Protein AF-A0A9E3WRT2-F1 (afdb_monomer_lite)

Radius of gyration: 36.4 Å; chains: 1; bounding box: 44×22×100 Å

Foldseek 3Di:
DPVVVVVVVVVVVVVVVVVVVVPPPPPPPPPPPPPPVPDDDDDDDDDPPDDPQLDVVSPNPPHDDPPD

pLDDT: mean 81.91, std 14.8, range [53.22, 98.06]

Secondary structure (DSSP, 8-state):
-HHHHHHHHHHHHHHHHHHHHHTS--------------PPP------TT--GGG-GGGT-SSS--TT-

Structure (mmCIF, N/CA/C/O backbone):
data_AF-A0A9E3WRT2-F1
#
_entry.id   AF-A0A9E3WRT2-F1
#
loop_
_atom_site.group_PDB
_atom_site.id
_atom_site.type_symbol
_atom_site.label_atom_id
_atom_site.label_alt_id
_atom_site.label_comp_id
_atom_site.label_asym_id
_atom_site.label_entity_id
_atom_site.label_seq_id
_atom_site.pdbx_PDB_ins_code
_atom_site.Cartn_x
_atom_site.Cartn_y
_atom_site.Cartn_z
_atom_site.occupancy
_atom_site.B_iso_or_equiv
_atom_site.auth_seq_id
_atom_site.auth_comp_id
_atom_site.auth_asym_id
_atom_site.auth_atom_id
_atom_site.pdbx_PDB_model_num
ATOM 1 N N . MET A 1 1 ? 28.077 0.191 -81.672 1.00 58.75 1 MET A N 1
ATOM 2 C CA . MET A 1 1 ? 28.491 0.122 -80.247 1.00 58.75 1 MET A CA 1
ATOM 3 C C . MET A 1 1 ? 27.821 1.167 -79.329 1.00 58.75 1 MET A C 1
ATOM 5 O O . MET A 1 1 ? 28.216 1.283 -78.180 1.00 58.75 1 MET A O 1
ATOM 9 N N . GLN A 1 2 ? 26.773 1.892 -79.757 1.00 62.19 2 GLN A N 1
ATOM 10 C CA . GLN A 1 2 ? 26.144 2.945 -78.930 1.00 62.19 2 GLN A CA 1
ATOM 11 C C . GLN A 1 2 ? 25.033 2.429 -77.985 1.00 62.19 2 GLN A C 1
ATOM 13 O O . GLN A 1 2 ? 24.839 2.967 -76.897 1.00 62.19 2 GLN A O 1
ATOM 18 N N . GLY A 1 3 ? 24.346 1.335 -78.341 1.00 68.06 3 GLY A N 1
ATOM 19 C CA . GLY A 1 3 ? 23.228 0.793 -77.550 1.00 68.06 3 GLY A CA 1
ATOM 20 C C . GLY A 1 3 ? 23.619 0.121 -76.224 1.00 68.06 3 GLY A C 1
ATOM 21 O O . GLY A 1 3 ? 22.819 0.093 -75.291 1.00 68.06 3 GLY A O 1
ATOM 22 N N . LEU A 1 4 ? 24.851 -0.390 -76.103 1.00 67.44 4 LEU A N 1
ATOM 23 C CA . LEU A 1 4 ? 25.332 -1.034 -74.873 1.00 67.44 4 LEU A CA 1
ATOM 24 C C . LEU A 1 4 ? 25.634 -0.001 -73.774 1.00 67.44 4 LEU A C 1
ATOM 26 O O . LEU A 1 4 ? 25.297 -0.216 -72.612 1.00 67.44 4 LEU A O 1
ATOM 30 N N . ILE A 1 5 ? 26.168 1.159 -74.168 1.00 72.62 5 ILE A N 1
ATOM 31 C CA . ILE A 1 5 ? 26.484 2.282 -73.274 1.00 72.62 5 ILE A CA 1
ATOM 32 C C . ILE A 1 5 ? 25.193 2.912 -72.727 1.00 72.62 5 ILE A C 1
ATOM 34 O O . ILE A 1 5 ? 25.110 3.222 -71.540 1.00 72.62 5 ILE A O 1
ATOM 38 N N . ALA A 1 6 ? 24.147 3.036 -73.555 1.00 75.38 6 ALA A N 1
ATOM 39 C CA . ALA A 1 6 ? 22.840 3.543 -73.124 1.00 75.38 6 ALA A CA 1
ATOM 40 C C . ALA A 1 6 ? 22.182 2.640 -72.061 1.00 75.38 6 ALA A C 1
ATOM 42 O O . ALA A 1 6 ? 21.664 3.130 -71.058 1.00 75.38 6 ALA A O 1
ATOM 43 N N . ARG A 1 7 ? 22.272 1.313 -72.232 1.00 76.81 7 ARG A N 1
ATOM 44 C CA . ARG A 1 7 ? 21.761 0.332 -71.257 1.00 76.81 7 ARG A CA 1
ATOM 45 C C . ARG A 1 7 ? 22.570 0.320 -69.960 1.00 76.81 7 ARG A C 1
ATOM 47 O O . ARG A 1 7 ? 21.986 0.167 -68.891 1.00 76.81 7 ARG A O 1
ATOM 54 N N . GLN A 1 8 ? 23.888 0.501 -70.037 1.00 77.69 8 GLN A N 1
ATOM 55 C CA . GLN A 1 8 ? 24.740 0.628 -68.851 1.00 77.69 8 GLN A CA 1
ATOM 56 C C . GLN A 1 8 ? 24.398 1.895 -68.059 1.00 77.69 8 GLN A C 1
ATOM 58 O O . GLN A 1 8 ? 24.179 1.801 -66.857 1.00 77.69 8 GLN A O 1
ATOM 63 N N . ARG A 1 9 ? 24.237 3.048 -68.722 1.00 79.44 9 ARG A N 1
ATOM 64 C CA . ARG A 1 9 ? 23.822 4.309 -68.076 1.00 79.44 9 ARG A CA 1
ATOM 65 C C . ARG A 1 9 ? 22.460 4.198 -67.393 1.00 79.44 9 ARG A C 1
ATOM 67 O O . ARG A 1 9 ? 22.327 4.618 -66.252 1.00 79.44 9 ARG A O 1
ATOM 74 N N . LEU A 1 10 ? 21.478 3.575 -68.048 1.00 83.06 10 LEU A N 1
ATOM 75 C CA . LEU A 1 10 ? 20.155 3.355 -67.460 1.00 83.06 10 LEU A CA 1
ATOM 76 C C . LEU A 1 10 ? 20.223 2.460 -66.212 1.00 83.06 10 LEU A C 1
ATOM 78 O O . LEU A 1 10 ? 19.597 2.766 -65.203 1.00 83.06 10 LEU A O 1
ATOM 82 N N . ARG A 1 11 ? 21.031 1.392 -66.246 1.00 82.50 11 ARG A N 1
ATOM 83 C CA . ARG A 1 11 ? 21.263 0.525 -65.078 1.00 82.50 11 ARG A CA 1
ATOM 84 C C . ARG A 1 11 ? 21.963 1.264 -63.938 1.00 82.50 11 ARG A C 1
ATOM 86 O O . ARG A 1 11 ? 21.566 1.089 -62.792 1.00 82.50 11 ARG A O 1
ATOM 93 N N . PHE A 1 12 ? 22.946 2.112 -64.245 1.00 83.19 12 PHE A N 1
ATOM 94 C CA . PHE A 1 12 ? 23.606 2.957 -63.246 1.00 83.19 12 PHE A CA 1
ATOM 95 C C . PHE A 1 12 ? 22.640 3.960 -62.607 1.00 83.19 12 PHE A C 1
ATOM 97 O O . PHE A 1 12 ? 22.670 4.125 -61.393 1.00 83.19 12 PHE A O 1
ATOM 104 N N . LEU A 1 13 ? 21.750 4.577 -63.389 1.00 85.31 13 LEU A N 1
ATOM 105 C CA . LEU A 1 13 ? 20.740 5.502 -62.866 1.00 85.31 13 LEU A CA 1
ATOM 106 C C . LEU A 1 13 ? 19.715 4.793 -61.971 1.00 85.31 13 LEU A C 1
ATOM 108 O O . LEU A 1 13 ? 19.383 5.305 -60.906 1.00 85.31 13 LEU A O 1
ATOM 112 N N .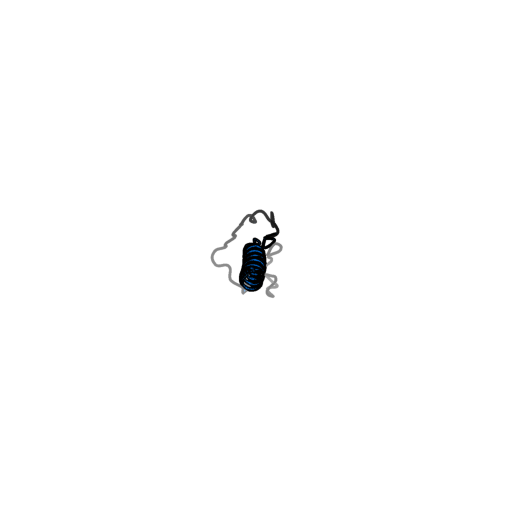 ILE A 1 14 ? 19.264 3.594 -62.356 1.00 85.12 14 ILE A N 1
ATOM 113 C CA . ILE A 1 14 ? 18.352 2.783 -61.534 1.00 85.12 14 ILE A CA 1
ATOM 114 C C . ILE A 1 14 ? 19.039 2.347 -60.233 1.00 85.12 14 ILE A C 1
ATOM 116 O O . ILE A 1 14 ? 18.451 2.471 -59.162 1.00 85.12 14 ILE A O 1
ATOM 120 N N . ALA A 1 15 ? 20.291 1.885 -60.302 1.00 82.81 15 ALA A N 1
ATOM 121 C CA . ALA A 1 15 ? 21.053 1.484 -59.121 1.00 82.81 15 ALA A CA 1
ATOM 122 C C . ALA A 1 15 ? 21.316 2.666 -58.173 1.00 82.81 15 ALA A C 1
ATOM 124 O O . ALA A 1 15 ? 21.157 2.523 -56.964 1.00 82.81 15 ALA A O 1
ATOM 125 N N . ALA A 1 16 ? 21.650 3.844 -58.709 1.00 81.62 16 ALA A N 1
ATOM 126 C CA . ALA A 1 16 ? 21.831 5.059 -57.916 1.00 81.62 16 ALA A CA 1
ATOM 127 C C . ALA A 1 16 ? 20.517 5.524 -57.266 1.00 81.62 16 ALA A C 1
ATOM 129 O O . ALA A 1 16 ? 20.516 5.899 -56.096 1.00 81.62 16 ALA A O 1
ATOM 130 N N . GLY A 1 17 ? 19.393 5.443 -57.986 1.00 78.88 17 GLY A N 1
ATOM 131 C CA . GLY A 1 17 ? 18.066 5.746 -57.444 1.00 78.88 17 GLY A CA 1
ATOM 132 C C . GLY A 1 17 ? 17.646 4.788 -56.325 1.00 78.88 17 GLY A C 1
ATOM 133 O O . GLY A 1 17 ? 17.145 5.234 -55.296 1.00 78.88 17 GLY A O 1
ATOM 134 N N . LEU A 1 18 ? 17.912 3.486 -56.480 1.00 78.62 18 LEU A N 1
ATOM 135 C CA . LEU A 1 18 ? 17.660 2.482 -55.437 1.00 78.62 18 LEU A CA 1
ATOM 136 C C . LEU A 1 18 ? 18.555 2.689 -54.207 1.00 78.62 18 LEU A C 1
ATOM 138 O O . LEU A 1 18 ? 18.087 2.543 -53.080 1.00 78.62 18 LEU A O 1
ATOM 142 N N . LEU A 1 19 ? 19.814 3.083 -54.410 1.00 78.81 19 LEU A N 1
ATOM 143 C CA . LEU A 1 19 ? 20.739 3.394 -53.320 1.00 78.81 19 LEU A CA 1
ATOM 144 C C . LEU A 1 19 ? 20.306 4.649 -52.542 1.00 78.81 19 LEU A C 1
ATOM 146 O O . LEU A 1 19 ? 20.381 4.670 -51.316 1.00 78.81 19 LEU A O 1
ATOM 150 N N . LEU A 1 20 ? 19.792 5.665 -53.241 1.00 73.00 20 LEU A N 1
ATOM 151 C CA . LEU A 1 20 ? 19.219 6.872 -52.636 1.00 73.00 20 LEU A CA 1
ATOM 152 C C . LEU A 1 20 ? 17.946 6.577 -51.834 1.00 73.00 20 LEU A C 1
ATOM 154 O O . LEU A 1 20 ? 17.753 7.156 -50.768 1.00 73.00 20 LEU A O 1
ATOM 158 N N . LEU A 1 21 ? 17.106 5.652 -52.306 1.00 69.25 21 LEU A N 1
ATOM 159 C CA . LEU A 1 21 ? 15.893 5.239 -51.597 1.00 69.25 21 LEU A CA 1
ATOM 160 C C . LEU A 1 21 ? 16.211 4.446 -50.316 1.00 69.25 21 LEU A C 1
ATOM 162 O O . LEU A 1 21 ? 15.522 4.602 -49.312 1.00 69.25 21 LEU A O 1
ATOM 166 N N . ALA A 1 22 ? 17.274 3.636 -50.331 1.00 69.56 22 ALA A N 1
ATOM 167 C CA . ALA A 1 22 ? 17.735 2.872 -49.169 1.00 69.56 22 ALA A CA 1
ATOM 168 C C . ALA A 1 22 ? 18.466 3.728 -48.115 1.00 69.56 22 ALA A C 1
ATOM 170 O O . ALA A 1 22 ? 18.539 3.339 -46.952 1.00 69.56 22 ALA A O 1
ATOM 171 N N . ALA A 1 23 ? 18.998 4.890 -48.505 1.00 65.38 23 ALA A N 1
ATOM 172 C CA . ALA A 1 23 ? 19.693 5.815 -47.608 1.00 65.38 23 A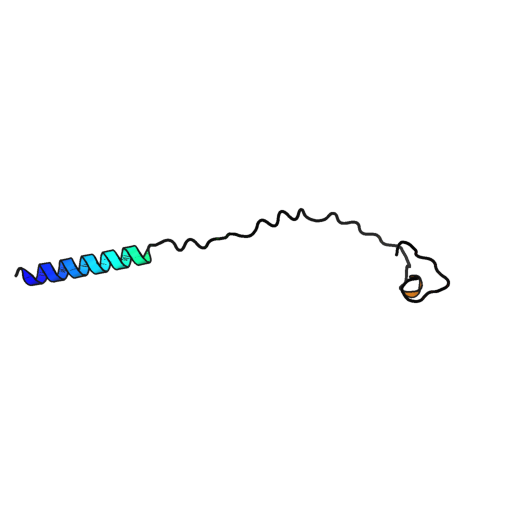LA A CA 1
ATOM 173 C C . ALA A 1 23 ? 18.758 6.816 -46.902 1.00 65.38 23 ALA A C 1
ATOM 175 O O . ALA A 1 23 ? 19.233 7.663 -46.143 1.00 65.38 23 ALA A O 1
ATOM 176 N N . ALA A 1 24 ? 17.443 6.746 -47.135 1.00 67.75 24 ALA A N 1
ATOM 177 C CA . ALA A 1 24 ? 16.489 7.596 -46.437 1.00 67.75 24 ALA A CA 1
ATOM 178 C C . ALA A 1 24 ? 16.513 7.272 -44.929 1.00 67.75 24 ALA A C 1
ATOM 180 O O . ALA A 1 24 ? 16.225 6.136 -44.542 1.00 67.75 24 ALA A O 1
ATOM 181 N N . PRO A 1 25 ? 16.846 8.235 -44.048 1.00 61.97 25 PRO A N 1
ATOM 182 C CA . PRO A 1 25 ? 16.834 7.986 -42.620 1.00 61.97 25 PRO A CA 1
ATOM 183 C C . PRO A 1 25 ? 15.387 7.773 -42.183 1.00 61.97 25 PRO A C 1
ATOM 185 O O . PRO A 1 25 ? 14.562 8.687 -42.249 1.00 61.97 25 PRO A O 1
ATOM 188 N N . LEU A 1 26 ? 15.086 6.563 -41.713 1.00 63.34 26 LEU A N 1
ATOM 189 C CA . LEU A 1 26 ? 13.843 6.261 -41.021 1.00 63.34 26 LEU A CA 1
ATOM 190 C C . LEU A 1 26 ? 13.847 7.066 -39.713 1.00 63.34 26 LEU A C 1
ATOM 192 O O . LEU A 1 26 ? 14.356 6.621 -38.684 1.00 63.34 26 LEU A O 1
ATOM 196 N N . ARG A 1 27 ? 13.347 8.305 -39.758 1.00 61.41 27 ARG A N 1
ATOM 197 C CA . ARG A 1 27 ? 13.086 9.104 -38.561 1.00 61.41 27 ARG A CA 1
ATOM 198 C C . ARG A 1 27 ? 11.922 8.449 -37.830 1.00 61.41 27 ARG A C 1
ATOM 200 O O . ARG A 1 27 ? 10.766 8.792 -38.049 1.00 61.41 27 ARG A O 1
ATOM 207 N N . ALA A 1 28 ? 12.247 7.486 -36.974 1.00 61.50 28 ALA A N 1
ATOM 208 C CA . ALA A 1 28 ? 11.348 7.052 -35.925 1.00 61.50 28 ALA A CA 1
ATOM 209 C C . ALA A 1 28 ? 10.997 8.297 -35.103 1.00 61.50 28 ALA A C 1
ATOM 211 O O . ALA A 1 28 ? 11.872 8.895 -34.469 1.00 61.50 28 ALA A O 1
ATOM 212 N N . ALA A 1 29 ? 9.735 8.719 -35.172 1.00 60.28 29 ALA A N 1
ATOM 213 C CA . ALA A 1 29 ? 9.180 9.712 -34.273 1.00 60.28 29 ALA A CA 1
ATOM 214 C C . ALA A 1 29 ? 9.247 9.123 -32.862 1.00 60.28 29 ALA A C 1
ATOM 216 O O . ALA A 1 29 ? 8.370 8.385 -32.421 1.00 60.28 29 ALA A O 1
ATOM 217 N N . LYS A 1 30 ? 10.354 9.390 -32.170 1.00 54.28 30 LYS A N 1
ATOM 218 C CA . LYS A 1 30 ? 10.490 9.137 -30.743 1.00 54.28 30 LYS A CA 1
ATOM 219 C C . LYS A 1 30 ? 9.821 10.296 -30.014 1.00 54.28 30 LYS A C 1
ATOM 221 O O . LY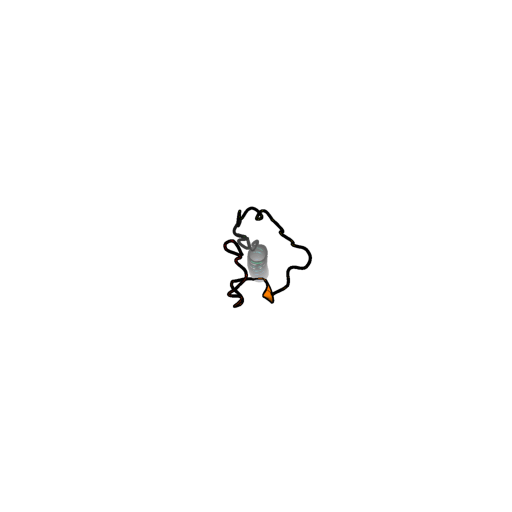S A 1 30 ? 10.472 11.021 -29.269 1.00 54.28 30 LYS A O 1
ATOM 226 N N . ASP A 1 31 ? 8.517 10.441 -30.220 1.00 53.22 31 ASP A N 1
ATOM 227 C CA . ASP A 1 31 ? 7.668 11.163 -29.282 1.00 53.22 31 ASP A CA 1
ATOM 228 C C . ASP A 1 31 ? 7.464 10.239 -28.083 1.00 53.22 31 ASP A C 1
ATOM 230 O O . ASP A 1 31 ? 6.409 9.654 -27.848 1.00 53.22 31 ASP A O 1
ATOM 234 N N . ALA A 1 32 ? 8.551 10.050 -27.333 1.00 57.59 32 ALA A N 1
ATOM 235 C CA . ALA A 1 32 ? 8.444 9.616 -25.961 1.00 57.59 32 ALA A CA 1
ATOM 236 C C . ALA A 1 32 ? 7.756 10.775 -25.250 1.00 57.59 32 ALA A C 1
ATOM 238 O O . ALA A 1 32 ? 8.386 11.802 -24.989 1.00 57.59 32 ALA A O 1
ATOM 239 N N . ALA A 1 33 ? 6.449 10.627 -25.033 1.00 58.31 33 ALA A N 1
ATOM 240 C CA . ALA A 1 33 ? 5.671 11.498 -24.179 1.00 58.31 33 ALA A CA 1
ATOM 241 C C . ALA A 1 33 ? 6.514 11.803 -22.938 1.00 58.31 33 ALA A C 1
ATOM 243 O O . ALA A 1 33 ? 6.813 10.909 -22.140 1.00 58.31 33 ALA A O 1
ATOM 244 N N . LYS A 1 34 ? 6.967 13.054 -22.816 1.00 58.31 34 LYS A N 1
ATOM 245 C CA . LYS A 1 34 ? 7.513 13.560 -21.565 1.00 58.31 34 LYS A CA 1
ATOM 246 C C . LYS A 1 34 ? 6.344 13.587 -20.594 1.00 58.31 34 LYS A C 1
ATOM 248 O O . LYS A 1 34 ? 5.645 14.586 -20.473 1.00 58.31 34 LYS A O 1
ATOM 253 N N . ASN A 1 35 ? 6.100 12.453 -19.948 1.00 61.94 35 ASN A N 1
ATOM 254 C CA . ASN A 1 35 ? 5.404 12.435 -18.681 1.00 61.94 35 ASN A CA 1
ATOM 255 C C . ASN A 1 35 ? 6.318 13.182 -17.710 1.00 61.94 35 ASN A C 1
ATOM 257 O O . ASN A 1 35 ? 7.130 12.568 -17.022 1.00 61.94 35 ASN A O 1
ATOM 261 N N . ASP A 1 36 ? 6.169 14.506 -17.645 1.00 63.69 36 ASP A N 1
ATOM 262 C CA . ASP A 1 36 ? 6.677 15.361 -16.563 1.00 63.69 36 ASP A CA 1
ATOM 263 C C . ASP A 1 36 ? 5.930 15.059 -15.242 1.00 63.69 36 ASP A C 1
ATOM 265 O O . ASP A 1 36 ? 5.657 15.936 -14.422 1.00 63.69 36 ASP A O 1
ATOM 269 N N . ALA A 1 37 ? 5.583 13.790 -15.011 1.00 74.50 37 ALA A N 1
ATOM 270 C CA . ALA A 1 37 ? 5.154 13.304 -13.721 1.00 74.50 37 ALA A CA 1
ATOM 271 C C . ALA A 1 37 ? 6.397 13.310 -12.832 1.00 74.50 37 ALA A C 1
ATOM 273 O O . ALA A 1 37 ? 7.162 12.344 -12.782 1.00 74.50 37 ALA A O 1
ATOM 274 N N . LYS A 1 38 ? 6.633 14.453 -12.179 1.00 86.44 38 LYS A N 1
ATOM 275 C CA . LYS A 1 38 ? 7.622 14.585 -11.111 1.00 86.44 38 LYS A CA 1
ATOM 276 C C . LYS A 1 38 ? 7.475 13.378 -10.185 1.00 86.44 38 LYS A C 1
ATOM 278 O O . LYS A 1 38 ? 6.356 13.041 -9.799 1.00 86.44 38 LYS A O 1
ATOM 283 N N . ALA A 1 39 ? 8.597 12.743 -9.845 1.00 88.56 39 ALA A N 1
ATOM 284 C CA . ALA A 1 39 ? 8.585 11.610 -8.931 1.00 88.56 39 ALA A CA 1
ATOM 285 C C . ALA A 1 39 ? 7.795 11.982 -7.659 1.00 88.56 39 ALA A C 1
ATOM 287 O O . ALA A 1 39 ? 8.002 13.080 -7.122 1.00 88.56 39 ALA A O 1
ATOM 288 N N . PRO A 1 40 ? 6.864 11.125 -7.205 1.00 92.12 40 PRO A N 1
ATOM 289 C CA . PRO A 1 40 ? 6.067 11.422 -6.028 1.00 92.12 40 PRO A CA 1
ATOM 290 C C . PRO A 1 40 ? 6.963 11.479 -4.788 1.00 92.12 40 PRO A C 1
ATOM 292 O O . PRO A 1 40 ? 7.987 10.799 -4.705 1.00 92.12 40 PRO A O 1
ATOM 295 N N . ASN A 1 41 ? 6.563 12.280 -3.803 1.00 95.44 41 ASN A N 1
ATOM 296 C CA . ASN A 1 41 ? 7.190 12.235 -2.487 1.00 95.44 41 ASN A CA 1
ATOM 297 C C . ASN A 1 41 ? 6.811 10.915 -1.801 1.00 95.44 41 ASN A C 1
ATOM 299 O O . ASN A 1 41 ? 5.665 10.478 -1.899 1.00 95.44 41 ASN A O 1
ATOM 303 N N . ILE A 1 42 ? 7.752 10.307 -1.081 1.00 96.50 42 ILE A N 1
ATOM 304 C CA . ILE A 1 42 ? 7.509 9.083 -0.315 1.00 96.50 42 ILE A CA 1
ATOM 305 C C . ILE A 1 42 ? 7.425 9.454 1.164 1.00 96.50 42 ILE A C 1
ATOM 307 O O . ILE A 1 42 ? 8.364 10.027 1.714 1.00 96.50 42 ILE A O 1
ATOM 311 N N . VAL A 1 43 ? 6.310 9.101 1.803 1.00 97.50 43 VAL A N 1
ATOM 312 C CA . VAL A 1 43 ? 6.154 9.120 3.261 1.00 97.50 43 VAL A CA 1
ATOM 313 C C . VAL A 1 43 ? 5.869 7.689 3.693 1.00 97.50 43 VAL A C 1
ATOM 315 O O . VAL A 1 43 ? 4.866 7.109 3.290 1.00 97.50 43 VAL A O 1
ATOM 318 N N . PHE A 1 44 ? 6.779 7.110 4.472 1.00 97.75 44 PHE A N 1
ATOM 319 C CA . PHE A 1 44 ? 6.645 5.762 5.012 1.00 97.75 44 PHE A CA 1
ATOM 320 C C . PHE A 1 44 ? 6.342 5.858 6.507 1.00 97.75 44 PHE A C 1
ATOM 322 O O . PHE A 1 44 ? 7.140 6.415 7.259 1.00 97.75 44 PHE A O 1
ATOM 329 N N . ILE A 1 45 ? 5.181 5.348 6.916 1.00 97.06 45 ILE A N 1
ATOM 330 C CA . ILE A 1 45 ? 4.745 5.308 8.314 1.00 97.06 45 ILE A CA 1
ATOM 331 C C . ILE A 1 45 ? 4.781 3.849 8.755 1.00 97.06 45 ILE A C 1
ATOM 333 O O . ILE A 1 45 ? 4.186 2.990 8.107 1.00 97.06 45 ILE A O 1
ATOM 337 N N . PHE A 1 46 ? 5.489 3.584 9.848 1.00 96.81 46 PHE A N 1
ATOM 338 C CA . PHE A 1 46 ? 5.599 2.265 10.450 1.00 96.81 46 PHE A CA 1
ATOM 339 C C . PHE A 1 46 ? 5.325 2.386 11.946 1.00 96.81 46 PHE A C 1
ATOM 341 O O . PHE A 1 46 ? 5.863 3.280 12.602 1.00 96.81 46 PHE A O 1
ATOM 348 N N . ALA A 1 47 ? 4.478 1.502 12.458 1.00 96.56 47 ALA A N 1
ATOM 349 C CA . ALA A 1 47 ? 4.194 1.367 13.875 1.00 96.56 47 ALA A CA 1
ATOM 350 C C . ALA A 1 47 ? 4.710 0.005 14.338 1.00 96.56 47 ALA A C 1
ATOM 352 O O . ALA A 1 47 ? 4.500 -1.000 13.657 1.00 96.56 47 ALA A O 1
ATOM 353 N N . ASP A 1 48 ? 5.390 -0.012 15.480 1.00 96.44 48 ASP A N 1
ATOM 354 C CA . ASP A 1 48 ? 5.842 -1.257 16.092 1.00 96.44 48 ASP A CA 1
ATOM 355 C C . ASP A 1 48 ? 4.632 -2.050 16.609 1.00 96.44 48 ASP A C 1
ATOM 357 O O . ASP A 1 48 ? 3.655 -1.458 17.075 1.00 96.44 48 ASP A O 1
ATOM 361 N N . ASP A 1 49 ? 4.670 -3.373 16.470 1.00 95.31 49 ASP A N 1
ATOM 362 C CA . ASP A 1 49 ? 3.631 -4.315 16.922 1.00 95.31 49 ASP A CA 1
ATOM 363 C C . ASP A 1 49 ? 2.186 -4.097 16.410 1.00 95.31 49 ASP A C 1
ATOM 365 O O . ASP A 1 49 ? 1.251 -4.765 16.866 1.00 95.31 49 ASP A O 1
ATOM 369 N N . GLN A 1 50 ? 1.956 -3.226 15.420 1.00 96.19 50 GLN A N 1
ATOM 370 C CA . GLN A 1 50 ? 0.624 -3.073 14.833 1.00 96.19 50 GLN A CA 1
ATOM 371 C C . GLN A 1 50 ? 0.273 -4.291 13.960 1.00 96.19 50 GLN A C 1
ATOM 373 O O . GLN A 1 50 ? 0.784 -4.463 12.852 1.00 96.19 50 GLN A O 1
ATOM 378 N N . CYS A 1 51 ? -0.621 -5.149 14.455 1.00 95.75 51 CYS A N 1
ATOM 379 C CA . CYS A 1 51 ? -1.121 -6.313 13.725 1.00 95.75 51 CYS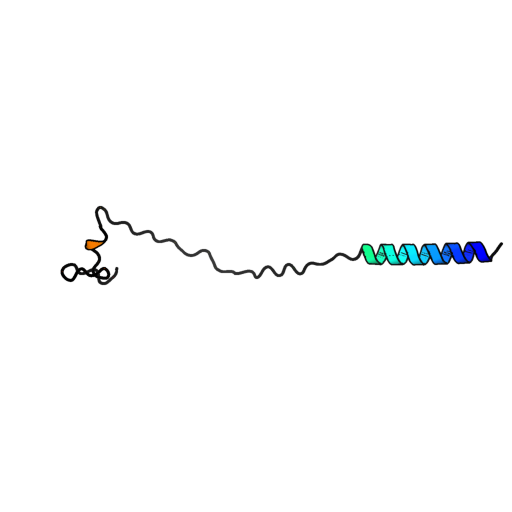 A CA 1
ATOM 380 C C . CYS A 1 51 ? -2.400 -5.990 12.929 1.00 95.75 51 CYS A C 1
ATOM 382 O O . CYS A 1 51 ? -3.054 -4.977 13.148 1.00 95.75 51 CYS A O 1
ATOM 384 N N . TYR A 1 52 ? -2.804 -6.866 12.003 1.00 96.12 52 TYR A N 1
ATOM 385 C CA . TYR A 1 52 ? -3.996 -6.619 11.175 1.00 96.12 52 TYR A CA 1
ATOM 386 C C . TYR A 1 52 ? -5.280 -6.457 12.010 1.00 96.12 52 TYR A C 1
ATOM 388 O O . TYR A 1 52 ? -6.162 -5.684 11.655 1.00 96.12 52 TYR A O 1
ATOM 396 N N . ALA A 1 53 ? -5.384 -7.168 13.136 1.00 96.81 53 ALA A N 1
ATOM 397 C CA . ALA A 1 53 ? -6.579 -7.145 13.966 1.00 96.81 53 ALA A CA 1
ATOM 398 C C . ALA A 1 53 ? -6.765 -5.807 14.690 1.00 96.81 53 ALA A C 1
ATOM 400 O O . ALA A 1 53 ? -7.863 -5.555 15.162 1.00 96.81 53 ALA A O 1
ATOM 401 N N . THR A 1 54 ? -5.745 -4.944 14.784 1.00 96.88 54 THR A N 1
ATOM 402 C CA . THR A 1 54 ? -5.863 -3.620 15.422 1.00 96.88 54 THR A CA 1
ATOM 403 C C . THR A 1 54 ? -6.278 -2.509 14.455 1.00 96.88 54 THR A C 1
ATOM 405 O O . THR A 1 54 ? -6.327 -1.349 14.852 1.00 96.88 54 THR A O 1
ATOM 408 N N . ILE A 1 55 ? -6.599 -2.827 13.197 1.00 97.31 55 ILE A N 1
ATOM 409 C CA . ILE A 1 55 ? -7.126 -1.857 12.228 1.00 97.31 55 ILE A CA 1
ATOM 410 C C . ILE A 1 55 ? -8.654 -1.908 12.254 1.00 97.31 55 ILE A C 1
ATOM 412 O O . ILE A 1 55 ? -9.248 -2.954 11.981 1.00 97.31 55 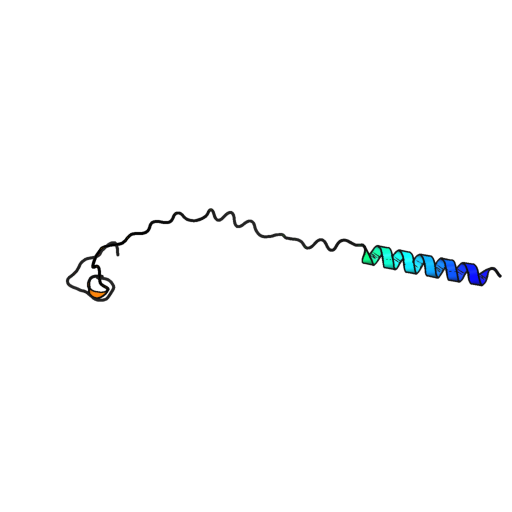ILE A O 1
ATOM 416 N N . HIS A 1 56 ? -9.295 -0.769 12.522 1.00 98.06 56 HIS A N 1
ATOM 417 C CA . HIS A 1 56 ? -10.755 -0.665 12.595 1.00 98.06 56 HIS A CA 1
ATOM 418 C C . HIS A 1 56 ? -11.430 -1.151 11.304 1.00 98.06 56 HIS A C 1
ATOM 420 O O . HIS A 1 56 ? -12.317 -2.007 11.325 1.00 98.06 56 HIS A O 1
ATOM 426 N N . GLY A 1 57 ? -10.937 -0.671 10.155 1.00 97.06 57 GLY A N 1
ATOM 427 C CA . GLY A 1 57 ? -11.452 -1.016 8.826 1.00 97.06 57 GLY A CA 1
ATOM 428 C C . GLY A 1 57 ? -11.359 -2.503 8.458 1.00 97.06 57 GLY A C 1
ATOM 429 O O . GLY A 1 57 ? -11.977 -2.921 7.481 1.00 97.06 57 GLY A O 1
ATOM 430 N N . LEU A 1 58 ? -10.637 -3.316 9.239 1.00 97.44 58 LEU A N 1
ATOM 431 C CA . LEU A 1 58 ? -10.546 -4.769 9.066 1.00 97.44 58 LEU A CA 1
ATOM 432 C C . LEU A 1 58 ? -11.535 -5.550 9.951 1.00 97.44 58 LEU A C 1
ATOM 434 O O . LEU A 1 58 ? -11.393 -6.761 10.113 1.00 97.44 58 LEU A O 1
ATOM 438 N N . GLY A 1 59 ? -12.562 -4.882 10.487 1.00 96.06 59 GLY A N 1
ATOM 439 C CA . GLY A 1 59 ? -13.643 -5.513 11.250 1.00 96.06 59 GLY A CA 1
ATOM 440 C C . GLY A 1 59 ? -13.439 -5.498 12.764 1.00 96.06 59 GLY A C 1
ATOM 441 O O . GLY A 1 59 ? -14.112 -6.248 13.470 1.00 96.06 59 GLY A O 1
ATOM 442 N N . ASN A 1 60 ? -12.536 -4.654 13.273 1.00 97.12 60 ASN A N 1
ATOM 443 C CA . ASN A 1 60 ? -12.381 -4.441 14.708 1.00 97.12 60 ASN A CA 1
ATOM 444 C C . ASN A 1 60 ? -13.297 -3.298 15.179 1.00 97.12 60 ASN A C 1
ATOM 446 O O . ASN A 1 60 ? -13.030 -2.133 14.906 1.00 97.12 60 ASN A O 1
ATOM 450 N N . ALA A 1 61 ? -14.369 -3.635 15.902 1.00 96.50 61 ALA A N 1
ATOM 451 C CA . ALA A 1 61 ? -15.343 -2.665 16.410 1.00 96.50 61 ALA A CA 1
ATOM 452 C C . ALA A 1 61 ? -14.907 -1.939 17.698 1.00 96.50 61 ALA A C 1
ATOM 454 O O . ALA A 1 61 ? -15.557 -0.974 18.092 1.00 96.50 61 ALA A O 1
ATOM 455 N N . GLU A 1 62 ? -13.849 -2.405 18.363 1.00 97.81 62 GLU A N 1
ATOM 456 C CA . GLU A 1 62 ? -13.373 -1.865 19.644 1.00 97.81 62 GLU A CA 1
ATOM 457 C C . GLU A 1 62 ? -12.256 -0.832 19.462 1.00 97.81 62 GLU A C 1
ATOM 459 O O . GLU A 1 62 ? -12.179 0.142 20.207 1.00 97.81 62 GLU A O 1
ATOM 464 N N . ILE A 1 63 ? -11.379 -1.044 18.479 1.00 97.19 63 ILE A N 1
ATOM 465 C CA . ILE A 1 63 ? -10.255 -0.151 18.187 1.00 97.19 63 ILE A CA 1
ATOM 466 C C . ILE A 1 63 ? -10.692 0.904 17.165 1.00 97.19 63 ILE A C 1
ATOM 468 O O . ILE A 1 63 ? -11.244 0.565 16.120 1.00 97.19 63 ILE A O 1
ATOM 472 N N . GLU A 1 64 ? -10.390 2.177 17.434 1.00 97.56 64 GLU A N 1
ATOM 473 C CA . GLU A 1 64 ? -10.638 3.296 1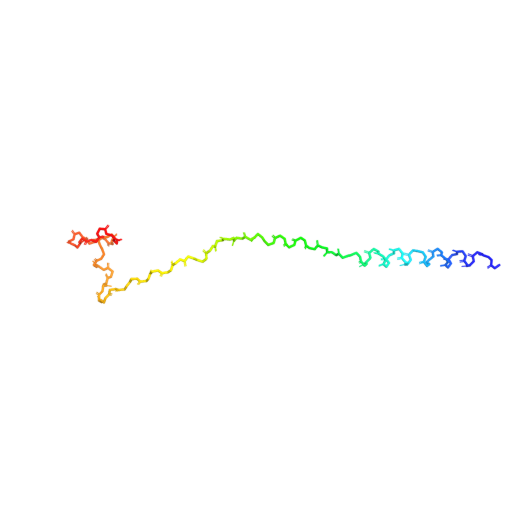6.519 1.00 97.56 64 GLU A CA 1
ATOM 474 C C . GLU A 1 64 ? -9.351 3.706 15.785 1.00 97.56 64 GLU A C 1
ATOM 476 O O . GLU A 1 64 ? -8.387 4.167 16.397 1.00 97.56 64 GLU A O 1
ATOM 481 N N . THR A 1 65 ? -9.343 3.590 14.454 1.00 97.56 65 THR A N 1
ATOM 482 C CA . THR A 1 65 ? -8.249 4.073 13.594 1.00 97.56 65 THR A CA 1
ATOM 483 C C . THR A 1 65 ? -8.773 5.026 12.512 1.00 97.56 65 THR A C 1
ATOM 485 O O . THR A 1 65 ? -8.714 4.717 11.335 1.00 97.56 65 THR A O 1
ATOM 488 N N . PRO A 1 66 ? -9.298 6.219 12.843 1.00 96.62 66 PRO A N 1
ATOM 489 C CA . PRO A 1 66 ? -10.037 7.050 11.879 1.00 96.62 66 PRO A CA 1
ATOM 490 C C . PRO A 1 66 ? -9.209 7.564 10.685 1.00 96.62 66 PRO A C 1
ATOM 492 O O . PRO A 1 66 ? -9.782 7.958 9.674 1.00 96.62 66 PRO A O 1
ATOM 495 N N . ASN A 1 67 ? -7.876 7.572 10.797 1.00 96.94 67 ASN A N 1
ATOM 496 C CA . ASN A 1 67 ? -6.959 7.971 9.723 1.00 96.94 67 ASN A CA 1
ATOM 497 C C . ASN A 1 67 ? -6.279 6.773 9.020 1.00 96.94 67 ASN A C 1
ATOM 499 O O . ASN A 1 67 ? -5.445 7.008 8.144 1.00 96.94 67 ASN A O 1
ATOM 503 N N . LEU A 1 68 ? -6.588 5.527 9.425 1.00 94.50 68 LEU A N 1
ATOM 504 C CA . LEU A 1 68 ? -6.106 4.273 8.820 1.00 94.50 68 LEU A CA 1
ATOM 505 C C . LEU A 1 68 ? -7.286 3.370 8.443 1.00 94.50 68 LEU A C 1
ATOM 507 O O . LEU A 1 68 ? -7.415 3.083 7.236 1.00 94.50 68 LEU A O 1
#

Sequence (68 aa):
MQGLIARQRLRFLIAAGLLLLAAAPLRAAKDAAKNDAKAPNIVFIFADDQCYATIHGLGNAEIETPNL